Protein AF-A0A350UM41-F1 (afdb_monomer_lite)

Structure (mmCIF, N/CA/C/O backbone):
data_AF-A0A350UM41-F1
#
_entry.id   AF-A0A350UM41-F1
#
loop_
_atom_site.group_PDB
_atom_site.id
_atom_site.type_symbol
_atom_site.label_atom_id
_atom_site.label_alt_id
_atom_site.label_comp_id
_atom_site.label_asym_id
_atom_site.label_entity_id
_atom_site.label_seq_id
_atom_site.pdbx_PDB_ins_code
_atom_site.Cartn_x
_atom_site.Cartn_y
_atom_site.Cartn_z
_atom_site.occupancy
_atom_site.B_iso_or_equiv
_atom_site.auth_seq_id
_atom_site.auth_comp_id
_atom_site.auth_asym_id
_atom_site.auth_atom_id
_atom_site.pdbx_PDB_model_num
ATOM 1 N N . THR A 1 1 ? -21.505 2.813 -0.250 1.00 74.19 1 THR A N 1
ATOM 2 C CA . THR A 1 1 ? -20.266 2.676 0.525 1.00 74.19 1 THR A CA 1
ATOM 3 C C . THR A 1 1 ? -19.576 4.018 0.583 1.00 74.19 1 THR A C 1
ATOM 5 O O . THR A 1 1 ? -19.265 4.568 -0.471 1.00 74.19 1 THR A O 1
ATOM 8 N N . LEU A 1 2 ? -19.420 4.584 1.772 1.00 91.88 2 LEU A N 1
ATOM 9 C CA . LEU A 1 2 ? -18.749 5.849 2.029 1.00 91.88 2 LEU A CA 1
ATOM 10 C C . LEU A 1 2 ? -17.306 5.565 2.466 1.00 91.88 2 LEU A C 1
ATOM 12 O O . LEU A 1 2 ? -17.068 4.803 3.396 1.00 91.88 2 LEU A O 1
ATOM 16 N N . PHE A 1 3 ? -16.324 6.146 1.781 1.00 95.75 3 PHE A N 1
ATOM 17 C CA . PHE A 1 3 ? -14.910 5.912 2.075 1.00 95.75 3 PHE A CA 1
ATOM 18 C C . PHE A 1 3 ? -14.104 7.204 1.998 1.00 95.75 3 PHE A C 1
ATOM 20 O O . PHE A 1 3 ? -14.504 8.177 1.355 1.00 95.75 3 PHE A O 1
ATOM 27 N N . ARG A 1 4 ? -12.918 7.192 2.612 1.00 95.75 4 ARG A N 1
ATOM 28 C CA . ARG A 1 4 ? -11.942 8.281 2.499 1.00 95.75 4 ARG A CA 1
ATOM 29 C C . ARG A 1 4 ? -10.626 7.754 1.945 1.00 95.75 4 ARG A C 1
ATOM 31 O O . ARG A 1 4 ? -9.980 6.907 2.554 1.00 95.75 4 ARG A O 1
ATOM 38 N N . SER A 1 5 ? -10.208 8.291 0.801 1.00 96.56 5 SER A N 1
ATOM 39 C CA . SER A 1 5 ? -8.850 8.097 0.288 1.00 96.56 5 SER A CA 1
ATOM 40 C C . SER A 1 5 ? -7.931 9.192 0.813 1.00 96.56 5 SER A C 1
ATOM 42 O O . SER A 1 5 ? -8.315 10.365 0.819 1.00 96.56 5 SER A O 1
ATOM 44 N N . SER A 1 6 ? -6.738 8.821 1.277 1.00 96.44 6 SER A N 1
ATOM 45 C CA . SER A 1 6 ? -5.775 9.781 1.810 1.00 96.44 6 SER A CA 1
ATOM 46 C C . SER A 1 6 ? -4.328 9.451 1.454 1.00 96.44 6 SER A C 1
ATOM 48 O O . SER A 1 6 ? -3.889 8.300 1.478 1.00 96.44 6 SER A O 1
ATOM 50 N N . HIS A 1 7 ? -3.582 10.523 1.190 1.00 96.69 7 HIS A N 1
ATOM 51 C CA . HIS A 1 7 ? -2.121 10.571 1.128 1.00 96.69 7 HIS A CA 1
ATOM 52 C C . HIS A 1 7 ? -1.487 11.001 2.461 1.00 96.69 7 HIS A C 1
ATOM 54 O O . HIS A 1 7 ? -0.275 10.936 2.626 1.00 96.69 7 HIS A O 1
ATOM 60 N N . ILE A 1 8 ? -2.300 11.468 3.407 1.00 96.94 8 ILE A N 1
ATOM 61 C CA . ILE A 1 8 ? -1.869 12.105 4.650 1.00 96.94 8 ILE A CA 1
ATOM 62 C C . ILE A 1 8 ? -2.370 11.241 5.819 1.00 96.94 8 ILE A C 1
ATOM 64 O O . ILE A 1 8 ? -3.591 11.114 5.977 1.00 96.94 8 ILE A O 1
ATOM 68 N N . PRO A 1 9 ? -1.479 10.629 6.620 1.00 96.19 9 PRO A N 1
ATOM 69 C CA . PRO A 1 9 ? -1.864 9.786 7.753 1.00 96.19 9 PRO A CA 1
ATOM 70 C C . PRO A 1 9 ? -2.775 10.504 8.766 1.00 96.19 9 PRO A C 1
ATOM 72 O O . PRO A 1 9 ? -3.746 9.922 9.241 1.00 96.19 9 PRO A O 1
ATOM 75 N N . GLU A 1 10 ? -2.536 11.793 9.013 1.00 96.75 10 GLU A N 1
ATOM 76 C CA . GLU A 1 10 ? -3.271 12.627 9.978 1.00 96.75 10 GLU A CA 1
ATOM 77 C C . GLU A 1 10 ? -4.740 12.863 9.583 1.00 96.75 10 GLU A C 1
ATOM 79 O O . GLU A 1 10 ? -5.581 13.172 10.423 1.00 96.75 10 GLU A O 1
ATOM 84 N N . VAL A 1 11 ? -5.097 12.684 8.307 1.00 97.06 11 VAL A N 1
ATOM 85 C CA . VAL A 1 11 ? -6.507 12.738 7.877 1.00 97.06 11 VAL A CA 1
ATOM 86 C C . VAL A 1 11 ? -7.294 11.558 8.448 1.00 97.06 11 VAL A C 1
ATOM 88 O O . VAL A 1 11 ? -8.490 11.694 8.690 1.00 97.06 11 VAL A O 1
ATOM 91 N N . ILE A 1 12 ? -6.637 10.417 8.684 1.00 97.31 12 ILE A N 1
ATOM 92 C CA . ILE A 1 12 ? -7.258 9.263 9.340 1.00 97.31 12 ILE A CA 1
ATOM 93 C C . ILE A 1 12 ? -7.511 9.599 10.812 1.00 97.31 12 ILE A C 1
ATOM 95 O O . ILE A 1 12 ? -8.612 9.372 11.291 1.00 97.31 12 ILE A O 1
ATOM 99 N N . ASP A 1 13 ? -6.538 10.195 11.514 1.00 96.12 13 ASP A N 1
ATOM 100 C CA . ASP A 1 13 ? -6.739 10.704 12.882 1.00 96.12 13 ASP A CA 1
ATOM 101 C C . ASP A 1 13 ? -7.934 11.647 12.974 1.00 96.12 13 ASP A C 1
ATOM 103 O O . ASP A 1 13 ? -8.805 11.474 13.825 1.00 96.12 13 ASP A O 1
ATOM 107 N N . LEU A 1 14 ? -7.997 12.619 12.063 1.00 97.50 14 LEU A N 1
ATOM 108 C CA . LEU A 1 14 ? -9.076 13.593 12.039 1.00 97.50 14 LEU A CA 1
ATOM 109 C C . LEU A 1 14 ? -10.436 12.919 11.826 1.00 97.50 14 LEU A C 1
ATOM 111 O O . LEU A 1 14 ? -11.360 13.176 12.596 1.00 97.50 14 LEU A O 1
ATOM 115 N N . ALA A 1 15 ? -10.543 12.036 10.830 1.00 97.38 15 ALA A N 1
ATOM 116 C CA . ALA A 1 15 ? -11.781 11.327 10.515 1.00 97.38 15 ALA A CA 1
ATOM 117 C C . ALA A 1 15 ? -12.277 10.458 11.683 1.00 97.38 15 ALA A C 1
ATOM 119 O O . ALA A 1 15 ? -13.474 10.451 11.968 1.00 97.38 15 ALA A O 1
ATOM 120 N N . GLU A 1 16 ? -11.372 9.768 12.384 1.00 96.44 16 GLU A N 1
ATOM 121 C CA . GLU A 1 16 ? -11.706 8.990 13.585 1.00 96.44 16 GLU A CA 1
ATOM 122 C C . GLU A 1 16 ? -12.112 9.908 14.748 1.00 96.44 16 GLU A C 1
ATOM 124 O O . GLU A 1 16 ? -13.143 9.684 15.377 1.00 96.44 16 GLU A O 1
ATOM 129 N N . SER A 1 17 ? -11.351 10.978 15.012 1.00 97.12 17 SER A N 1
ATOM 130 C CA . SER A 1 17 ? -11.628 11.906 16.122 1.00 97.12 17 SER A CA 1
ATOM 131 C C . SER A 1 17 ? -12.961 12.646 15.972 1.00 97.12 17 SER A C 1
ATOM 133 O O . SER A 1 17 ? -13.619 12.949 16.963 1.00 97.12 17 SER A O 1
ATOM 135 N N . GLN A 1 18 ? -13.377 12.910 14.731 1.00 97.69 18 GLN A N 1
ATOM 136 C CA . GLN A 1 18 ? -14.657 13.532 14.400 1.00 97.69 18 GLN A CA 1
ATOM 137 C C . GLN A 1 18 ? -15.773 12.508 14.152 1.00 97.69 18 GLN A C 1
ATOM 139 O O . GLN A 1 18 ? -16.873 12.899 13.769 1.00 97.69 18 GLN A O 1
ATOM 144 N N . ASN A 1 19 ? -15.499 11.214 14.347 1.00 95.81 19 ASN A N 1
ATOM 145 C CA . ASN A 1 19 ? -16.443 10.119 14.148 1.00 95.81 19 ASN A CA 1
ATOM 146 C C . ASN A 1 19 ? -17.161 10.173 12.784 1.00 95.81 19 ASN A C 1
ATOM 148 O O . ASN A 1 19 ? -18.378 10.017 12.702 1.00 95.81 19 ASN A O 1
ATOM 152 N N . TRP A 1 20 ? -16.414 10.427 11.702 1.00 97.00 20 TRP A N 1
ATOM 153 C CA . TRP A 1 20 ? -16.980 10.427 10.348 1.00 97.00 20 TRP A CA 1
ATOM 154 C C . TRP A 1 20 ? -17.559 9.054 10.031 1.00 97.00 20 TRP A C 1
ATOM 156 O O . TRP A 1 20 ? -16.873 8.059 10.241 1.00 97.00 20 TRP A O 1
ATOM 166 N N . ASP A 1 21 ? -18.767 8.986 9.486 1.00 96.81 21 ASP A N 1
ATOM 167 C CA . ASP A 1 21 ? -19.418 7.727 9.114 1.00 96.81 21 ASP A CA 1
ATOM 168 C C . ASP A 1 21 ? -18.774 7.144 7.841 1.00 96.81 21 ASP A C 1
ATOM 170 O O . ASP A 1 21 ? -19.143 7.513 6.736 1.00 96.81 21 ASP A O 1
ATOM 174 N N . LEU A 1 22 ? -17.726 6.322 7.966 1.00 97.00 22 LEU A N 1
ATOM 175 C CA . LEU A 1 22 ? -17.009 5.734 6.824 1.00 97.00 22 LEU A CA 1
ATOM 176 C C . LEU A 1 22 ? -16.931 4.213 6.968 1.00 97.00 22 LEU A C 1
ATOM 178 O O . LEU A 1 22 ? -16.607 3.707 8.042 1.00 97.00 22 LEU A O 1
ATOM 182 N N . ASP A 1 23 ? -17.092 3.509 5.851 1.00 97.00 23 ASP A N 1
ATOM 183 C CA . ASP A 1 23 ? -16.951 2.055 5.760 1.00 97.00 23 ASP A CA 1
ATOM 184 C C . ASP A 1 23 ? -15.473 1.620 5.793 1.00 97.00 23 ASP A C 1
ATOM 186 O O . ASP A 1 23 ? -15.105 0.667 6.480 1.00 97.00 23 ASP A O 1
ATOM 190 N N . PHE A 1 24 ? -14.602 2.315 5.048 1.00 97.94 24 PHE A N 1
ATOM 191 C CA . PHE A 1 24 ? -13.175 1.985 4.939 1.00 97.94 24 PHE A CA 1
ATOM 192 C C . PHE A 1 24 ? -12.304 3.186 4.524 1.00 97.94 24 PHE A C 1
ATOM 194 O O . PHE A 1 24 ? -12.794 4.227 4.070 1.00 97.94 24 PHE A O 1
ATOM 201 N N . TYR A 1 25 ? -10.982 3.021 4.632 1.00 98.50 25 TYR A N 1
ATOM 202 C CA . TYR A 1 25 ? -9.981 3.958 4.114 1.00 98.50 25 TYR A CA 1
ATOM 203 C C . TYR A 1 25 ? -9.260 3.402 2.889 1.00 98.50 25 TYR A C 1
ATOM 205 O O . TYR A 1 25 ? -8.948 2.217 2.836 1.00 98.50 25 TYR A O 1
ATOM 213 N N . MET A 1 26 ? -8.902 4.263 1.938 1.00 98.38 26 MET A N 1
ATOM 214 C CA . MET A 1 26 ? -7.836 3.956 0.980 1.00 98.38 26 MET A CA 1
ATOM 215 C C . MET A 1 26 ? -6.567 4.677 1.423 1.00 98.38 26 MET A C 1
ATOM 217 O O . MET A 1 26 ? -6.553 5.904 1.538 1.00 98.38 26 MET A O 1
ATOM 221 N N . THR A 1 27 ? -5.500 3.927 1.674 1.00 98.44 27 THR A N 1
ATOM 222 C CA . THR A 1 27 ? -4.286 4.441 2.314 1.00 98.44 27 THR A CA 1
ATOM 223 C C . THR A 1 27 ? -3.110 4.405 1.345 1.00 98.44 27 THR A C 1
ATOM 225 O O . THR A 1 27 ? -2.535 3.356 1.046 1.00 98.44 27 THR A O 1
ATOM 228 N N . CYS A 1 28 ? -2.750 5.572 0.808 1.00 98.00 28 CYS A N 1
ATOM 229 C CA . CYS A 1 28 ? -1.564 5.689 -0.030 1.00 98.00 28 CYS A CA 1
ATOM 230 C C . CYS A 1 28 ? -0.322 5.689 0.857 1.00 98.00 28 CYS A C 1
ATOM 232 O O . CYS A 1 28 ? -0.236 6.494 1.782 1.00 98.00 28 CYS A O 1
ATOM 234 N N . LEU A 1 29 ? 0.676 4.862 0.542 1.00 98.25 29 LEU A N 1
ATOM 235 C CA . LEU A 1 29 ? 1.926 4.837 1.314 1.00 98.25 29 LEU A CA 1
ATOM 236 C C . LEU A 1 29 ? 2.825 6.071 1.121 1.00 98.25 29 LEU A C 1
ATOM 238 O O . LEU A 1 29 ? 3.872 6.151 1.752 1.00 98.25 29 LEU A O 1
ATOM 242 N N . TYR A 1 30 ? 2.440 7.018 0.264 1.00 97.38 30 TYR A N 1
ATOM 243 C CA . TYR A 1 30 ? 3.224 8.213 -0.043 1.00 97.38 30 TYR A CA 1
ATOM 244 C C . TYR A 1 30 ? 2.369 9.479 0.047 1.00 97.38 30 TYR A C 1
ATOM 246 O O . TYR A 1 30 ? 1.260 9.534 -0.511 1.00 97.38 30 TYR A O 1
ATOM 254 N N . ASN A 1 31 ? 2.907 10.518 0.694 1.00 95.62 31 ASN A N 1
ATOM 255 C CA . ASN A 1 31 ? 2.243 11.807 0.837 1.00 95.62 31 ASN A CA 1
ATOM 256 C C . ASN A 1 31 ? 2.469 12.680 -0.400 1.00 95.62 31 ASN A C 1
ATOM 258 O O . ASN A 1 31 ? 3.344 13.545 -0.445 1.00 95.62 31 ASN A O 1
ATOM 262 N N . LEU A 1 32 ? 1.623 12.459 -1.405 1.00 92.75 32 LEU A N 1
ATOM 263 C CA . LEU A 1 32 ? 1.655 13.181 -2.679 1.00 92.75 32 LEU A CA 1
ATOM 264 C C . LEU A 1 32 ? 0.908 14.524 -2.636 1.00 92.75 32 LEU A C 1
ATOM 266 O O . LEU A 1 32 ? 0.839 15.212 -3.649 1.00 92.75 32 LEU A O 1
ATOM 270 N N . SER A 1 33 ? 0.377 14.920 -1.474 1.00 90.25 33 SER A N 1
ATOM 271 C CA . SER A 1 33 ? -0.213 16.251 -1.278 1.00 90.25 33 SER A CA 1
ATOM 272 C C . SER A 1 33 ? 0.849 17.348 -1.134 1.00 90.25 33 SER A C 1
ATOM 274 O O . SER A 1 33 ? 0.519 18.533 -1.144 1.00 90.25 33 SER A O 1
ATOM 276 N N . ARG A 1 34 ? 2.125 16.969 -0.975 1.00 90.00 34 ARG A N 1
ATOM 277 C CA . ARG A 1 34 ? 3.255 17.904 -0.927 1.00 90.00 34 ARG A CA 1
ATOM 278 C C . ARG A 1 34 ? 3.470 18.571 -2.297 1.00 90.00 34 ARG A C 1
ATOM 280 O O . ARG A 1 34 ? 3.209 17.945 -3.328 1.00 90.00 34 ARG A O 1
ATOM 287 N N . PRO A 1 35 ? 4.001 19.808 -2.341 1.00 89.31 35 PRO A N 1
ATOM 288 C CA . PRO A 1 35 ? 4.368 20.453 -3.596 1.00 89.31 35 PRO A CA 1
ATOM 289 C C . PRO A 1 35 ? 5.316 19.593 -4.438 1.00 89.31 35 PRO A C 1
ATOM 291 O O . PRO A 1 35 ? 6.197 18.903 -3.921 1.00 89.31 35 PRO A O 1
ATOM 294 N N . ARG A 1 36 ? 5.149 19.666 -5.759 1.00 90.19 36 ARG A N 1
ATOM 295 C CA . ARG A 1 36 ? 6.014 18.964 -6.713 1.00 90.19 36 ARG A CA 1
ATOM 296 C C . ARG A 1 36 ? 7.430 19.534 -6.649 1.00 90.19 36 ARG A C 1
ATOM 298 O O . ARG A 1 36 ? 7.611 20.748 -6.673 1.00 90.19 36 ARG A O 1
ATOM 305 N N . VAL A 1 37 ? 8.434 18.662 -6.664 1.00 85.50 37 VAL A N 1
ATOM 306 C CA . VAL A 1 37 ? 9.851 19.049 -6.736 1.00 85.50 37 VAL A CA 1
ATOM 307 C C . VAL A 1 37 ? 10.303 18.908 -8.185 1.00 85.50 37 VAL A C 1
ATOM 309 O O . VAL A 1 37 ? 10.158 17.837 -8.774 1.00 85.50 37 VAL A O 1
ATOM 312 N N . ALA A 1 38 ? 10.792 19.995 -8.790 1.00 88.81 38 ALA A N 1
ATOM 313 C CA . ALA A 1 38 ? 11.181 20.038 -10.207 1.00 88.81 38 ALA A CA 1
ATOM 314 C C . ALA A 1 38 ? 10.090 19.491 -11.159 1.00 88.81 38 ALA A C 1
ATOM 316 O O . ALA A 1 38 ? 10.362 18.724 -12.084 1.00 88.81 38 ALA A O 1
ATOM 317 N N . GLY A 1 39 ? 8.823 19.830 -10.889 1.00 88.38 39 GLY A N 1
ATOM 318 C CA . GLY A 1 39 ? 7.686 19.391 -11.702 1.00 88.38 39 GLY A CA 1
ATOM 319 C C . GLY A 1 39 ? 7.339 17.904 -11.570 1.00 88.38 39 GLY A C 1
ATOM 320 O O . GLY A 1 39 ? 6.529 17.401 -12.344 1.00 88.38 39 GLY A O 1
ATOM 321 N N . LYS A 1 40 ? 7.889 17.171 -10.597 1.00 86.94 40 LYS A N 1
ATOM 322 C CA . LYS A 1 40 ? 7.582 15.751 -10.356 1.00 86.94 40 LYS A CA 1
ATOM 323 C C . LYS A 1 40 ? 6.968 15.546 -8.975 1.00 86.94 40 LYS A C 1
ATOM 325 O O . LYS A 1 40 ? 7.245 16.296 -8.043 1.00 86.94 40 LYS A O 1
ATOM 330 N N . GLU A 1 41 ? 6.105 14.540 -8.864 1.00 89.81 41 GLU A N 1
ATOM 331 C CA . GLU A 1 41 ? 5.631 14.057 -7.564 1.00 89.81 41 GLU A CA 1
ATOM 332 C C . GLU A 1 41 ? 6.829 13.636 -6.703 1.00 89.81 41 GLU A C 1
ATOM 334 O O . GLU A 1 41 ? 7.745 12.956 -7.185 1.00 89.81 41 GLU A O 1
ATOM 339 N N . HIS A 1 42 ? 6.822 14.053 -5.438 1.00 91.06 42 HIS A N 1
ATOM 340 C CA . HIS A 1 42 ? 7.858 13.717 -4.473 1.00 91.06 42 HIS A CA 1
ATOM 341 C C . HIS A 1 42 ? 7.453 12.460 -3.697 1.00 91.06 42 HIS A C 1
ATOM 343 O O . HIS A 1 42 ? 6.405 12.435 -3.059 1.00 91.06 42 HIS A O 1
ATOM 349 N N . PHE A 1 43 ? 8.279 11.416 -3.778 1.00 94.19 43 PHE A N 1
ATOM 350 C CA . PHE A 1 43 ? 8.082 10.156 -3.065 1.00 94.19 43 PHE A CA 1
ATOM 351 C C . PHE A 1 43 ? 9.105 10.091 -1.932 1.00 94.19 43 PHE A C 1
ATOM 353 O O . PHE A 1 43 ? 10.261 9.748 -2.175 1.00 94.19 43 PHE A O 1
ATOM 360 N N . ASP A 1 44 ? 8.684 10.461 -0.724 1.00 95.12 44 ASP A N 1
ATOM 361 C CA . ASP A 1 44 ? 9.504 10.358 0.483 1.00 95.12 44 ASP A CA 1
ATOM 362 C C . ASP A 1 44 ? 9.312 8.968 1.104 1.00 95.12 44 ASP A C 1
ATOM 364 O O . ASP A 1 44 ? 8.196 8.562 1.431 1.00 95.12 44 ASP A O 1
ATOM 368 N N . GLU A 1 45 ? 10.397 8.214 1.265 1.00 94.88 45 GLU A N 1
ATOM 369 C CA . GLU A 1 45 ? 10.342 6.870 1.849 1.00 94.88 45 GLU A CA 1
ATOM 370 C C . GLU A 1 45 ? 9.946 6.896 3.334 1.00 94.88 45 GLU A C 1
ATOM 372 O O . GLU A 1 45 ? 9.411 5.906 3.834 1.00 94.88 45 GLU A O 1
ATOM 377 N N . ASN A 1 46 ? 10.100 8.037 4.019 1.00 96.00 46 ASN A N 1
ATOM 378 C CA . ASN A 1 46 ? 9.637 8.217 5.396 1.00 96.00 46 ASN A CA 1
ATOM 379 C C . ASN A 1 46 ? 8.105 8.301 5.512 1.00 96.00 46 ASN A C 1
ATOM 381 O O . ASN A 1 46 ? 7.563 8.142 6.609 1.00 96.00 46 ASN A O 1
ATOM 385 N N . ASP A 1 47 ? 7.380 8.530 4.411 1.00 97.25 47 ASP A N 1
ATOM 386 C CA . ASP A 1 47 ? 5.913 8.563 4.433 1.00 97.25 47 ASP A CA 1
ATOM 387 C C . ASP A 1 47 ? 5.318 7.161 4.664 1.00 97.25 47 ASP A C 1
ATOM 389 O O . ASP A 1 47 ? 4.304 7.018 5.355 1.00 97.25 47 ASP A O 1
ATOM 393 N N . ARG A 1 48 ? 5.977 6.114 4.149 1.00 97.81 48 ARG A N 1
ATOM 394 C CA . ARG A 1 48 ? 5.498 4.726 4.230 1.00 97.81 48 ARG A CA 1
ATOM 395 C C . ARG A 1 48 ? 5.320 4.238 5.669 1.00 97.81 48 ARG A C 1
ATOM 397 O O . ARG A 1 48 ? 4.195 3.856 6.006 1.00 97.81 48 ARG A O 1
ATOM 404 N N . PRO A 1 49 ? 6.347 4.266 6.551 1.00 98.00 49 PRO A N 1
ATOM 405 C CA . PRO A 1 49 ? 6.193 3.787 7.922 1.00 98.00 49 PRO A CA 1
ATOM 406 C C . PRO A 1 49 ? 5.134 4.578 8.696 1.00 98.00 49 PRO A C 1
ATOM 408 O O . PRO A 1 49 ? 4.440 3.996 9.526 1.00 98.00 49 PRO A O 1
ATOM 411 N N . ARG A 1 50 ? 4.942 5.871 8.391 1.00 97.94 50 ARG A N 1
ATOM 412 C CA . ARG A 1 50 ? 3.898 6.697 9.017 1.00 97.94 50 ARG A CA 1
ATOM 413 C C . ARG A 1 50 ? 2.498 6.228 8.633 1.00 97.94 50 ARG A C 1
ATOM 415 O O . ARG A 1 50 ? 1.666 6.018 9.513 1.00 97.94 50 ARG A O 1
ATOM 422 N N . MET A 1 51 ? 2.236 6.020 7.340 1.00 98.50 51 MET A N 1
ATOM 423 C CA . MET A 1 51 ? 0.934 5.512 6.898 1.00 98.50 51 MET A CA 1
ATOM 424 C C . MET A 1 51 ? 0.693 4.078 7.390 1.00 98.50 51 MET A C 1
ATOM 426 O O . MET A 1 51 ? -0.388 3.775 7.884 1.00 98.50 51 MET A O 1
ATOM 430 N N . LEU A 1 52 ? 1.698 3.201 7.323 1.00 98.50 52 LEU A N 1
ATOM 431 C CA . LEU A 1 52 ? 1.581 1.819 7.803 1.00 98.50 52 LEU A CA 1
ATOM 432 C C . LEU A 1 52 ? 1.335 1.748 9.318 1.00 98.50 52 LEU A C 1
ATOM 434 O O . LEU A 1 52 ? 0.5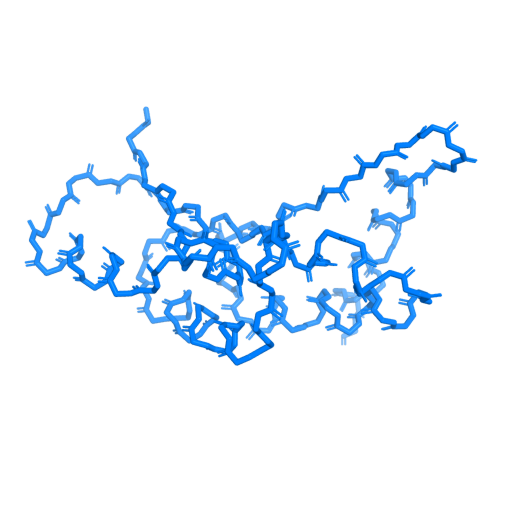61 0.908 9.771 1.00 98.50 52 LEU A O 1
ATOM 438 N N . ALA A 1 53 ? 1.934 2.644 10.109 1.00 98.19 53 ALA A N 1
ATOM 439 C CA . ALA A 1 53 ? 1.621 2.764 11.532 1.00 98.19 53 ALA A CA 1
ATOM 440 C C . ALA A 1 53 ? 0.140 3.112 11.754 1.00 98.19 53 ALA A C 1
ATOM 442 O O . ALA A 1 53 ? -0.514 2.486 12.587 1.00 98.19 53 ALA A O 1
ATOM 443 N N . ARG A 1 54 ? -0.420 4.033 10.959 1.00 97.94 54 ARG A N 1
ATOM 444 C CA . ARG A 1 54 ? -1.852 4.367 11.016 1.00 97.94 54 ARG A CA 1
ATOM 445 C C . ARG A 1 54 ? -2.759 3.222 10.587 1.00 97.94 54 ARG A C 1
ATOM 447 O O . ARG A 1 54 ? -3.765 2.985 11.250 1.00 97.94 54 ARG A O 1
ATOM 454 N N . VAL A 1 55 ? -2.390 2.486 9.538 1.00 98.38 55 VAL A N 1
ATOM 455 C CA . VAL A 1 55 ? -3.116 1.289 9.077 1.00 98.38 55 VAL A CA 1
ATOM 456 C C . VAL A 1 55 ? -3.242 0.247 10.194 1.00 98.38 55 VAL A C 1
ATOM 458 O O . VAL A 1 55 ? -4.330 -0.298 10.387 1.00 98.38 55 VAL A O 1
ATOM 461 N N . ARG A 1 56 ? -2.167 0.022 10.968 1.00 98.06 56 ARG A N 1
ATOM 462 C CA . ARG A 1 56 ? -2.173 -0.891 12.127 1.00 98.06 56 ARG A CA 1
ATOM 463 C C . ARG A 1 56 ? -3.063 -0.406 13.276 1.00 98.06 56 ARG A C 1
ATOM 465 O O . ARG A 1 56 ? -3.620 -1.225 13.995 1.00 98.06 56 ARG A O 1
ATOM 472 N N . GLN A 1 57 ? -3.148 0.909 13.484 1.00 97.00 57 GLN A N 1
ATOM 473 C CA . GLN A 1 57 ? -3.821 1.513 14.640 1.00 97.00 57 GLN A CA 1
ATOM 474 C C . GLN A 1 57 ? -5.336 1.668 14.460 1.00 97.00 57 GLN A C 1
ATOM 476 O O . GLN A 1 57 ? -6.078 1.541 15.434 1.00 97.00 57 GLN A O 1
ATOM 481 N N . THR A 1 58 ? -5.812 1.966 13.247 1.00 96.56 58 THR A N 1
ATOM 482 C CA . THR A 1 58 ? -7.255 2.115 13.002 1.00 96.56 58 THR A CA 1
ATOM 483 C C . THR A 1 58 ? -7.974 0.766 13.026 1.00 96.56 58 THR A C 1
ATOM 485 O O . THR A 1 58 ? -7.463 -0.246 12.543 1.00 96.56 58 THR A O 1
ATOM 488 N N . ARG A 1 59 ? -9.204 0.756 13.553 1.00 95.38 59 ARG A N 1
ATOM 489 C CA . ARG A 1 59 ? -10.092 -0.417 13.511 1.00 95.38 59 ARG A CA 1
ATOM 490 C C . ARG A 1 59 ? -10.768 -0.596 12.151 1.00 95.38 59 ARG A C 1
ATOM 492 O O . ARG A 1 59 ? -11.219 -1.698 11.847 1.00 95.38 59 ARG A O 1
ATOM 499 N N . ARG A 1 60 ? -10.854 0.462 11.339 1.00 96.81 60 ARG A N 1
ATOM 500 C CA . ARG A 1 60 ? -11.509 0.411 10.026 1.00 96.81 60 ARG A CA 1
ATOM 501 C C . ARG A 1 60 ? -10.650 -0.337 9.012 1.00 96.81 60 ARG A C 1
ATOM 503 O O . ARG A 1 60 ? -9.417 -0.334 9.082 1.00 96.81 60 ARG A O 1
ATOM 510 N N . GLN A 1 61 ? -11.320 -0.962 8.048 1.00 98.31 61 GLN A N 1
ATOM 511 C CA . GLN A 1 61 ? -10.659 -1.607 6.920 1.00 98.31 61 GLN A CA 1
ATOM 512 C C . GLN A 1 61 ? -9.831 -0.579 6.134 1.00 98.31 61 GL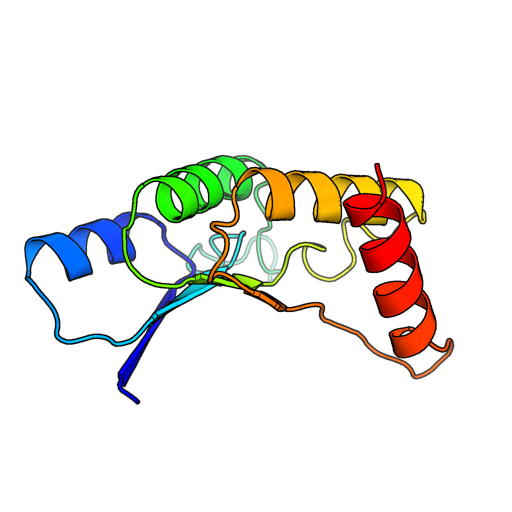N A C 1
ATOM 514 O O . GLN A 1 61 ? -10.243 0.567 5.947 1.00 98.31 61 GLN A O 1
ATOM 519 N N . CYS A 1 62 ? -8.656 -0.992 5.672 1.00 98.69 62 CYS A N 1
ATOM 520 C CA . CYS A 1 62 ? -7.755 -0.207 4.842 1.00 98.69 62 CYS A CA 1
ATOM 521 C C . CYS A 1 62 ? -7.484 -0.923 3.515 1.00 98.69 62 CYS A C 1
ATOM 523 O O . CYS A 1 62 ? -7.060 -2.078 3.485 1.00 98.69 62 CYS A O 1
ATOM 525 N N . LEU A 1 63 ? -7.668 -0.205 2.409 1.00 98.62 63 LEU A N 1
ATOM 526 C CA . LEU A 1 63 ? -7.186 -0.590 1.089 1.00 98.62 63 LEU A CA 1
ATOM 527 C C . LEU A 1 63 ? -5.850 0.122 0.838 1.00 98.62 63 LEU A C 1
ATOM 529 O O . LEU A 1 63 ? -5.809 1.306 0.495 1.00 98.62 63 LEU A O 1
ATOM 533 N N . ILE A 1 64 ? -4.753 -0.595 1.056 1.00 98.75 64 ILE A N 1
ATOM 534 C CA . ILE A 1 64 ? -3.383 -0.076 1.035 1.00 98.75 64 ILE A CA 1
ATOM 535 C C . ILE A 1 64 ? -2.882 -0.041 -0.407 1.00 98.75 64 ILE A C 1
ATOM 537 O O . ILE A 1 64 ? -2.869 -1.069 -1.081 1.00 98.75 64 ILE A O 1
ATOM 541 N N . PHE A 1 65 ? -2.445 1.116 -0.906 1.00 98.50 65 PHE A N 1
ATOM 542 C CA . PHE A 1 65 ? -2.070 1.264 -2.316 1.00 98.50 65 PHE A CA 1
ATOM 543 C C . PHE A 1 65 ? -0.805 2.105 -2.530 1.00 98.50 65 PHE A C 1
ATOM 545 O O . PHE A 1 65 ? -0.226 2.673 -1.604 1.00 98.50 65 PHE A O 1
ATOM 552 N N . LYS A 1 66 ? -0.338 2.132 -3.789 1.00 97.25 66 LYS A N 1
ATOM 553 C CA . LYS A 1 66 ? 0.976 2.668 -4.208 1.00 97.25 66 LYS A CA 1
ATOM 554 C C . LYS A 1 66 ? 2.155 1.989 -3.507 1.00 97.25 66 LYS A C 1
ATOM 556 O O . LYS A 1 66 ? 3.213 2.596 -3.390 1.00 97.25 66 LYS A O 1
ATOM 561 N N . ILE A 1 67 ? 2.037 0.713 -3.130 1.00 98.00 67 ILE A N 1
ATOM 562 C CA . ILE A 1 67 ? 3.117 0.014 -2.416 1.00 98.00 67 ILE A CA 1
ATOM 563 C C . ILE A 1 67 ? 4.441 -0.032 -3.198 1.00 98.00 67 ILE A C 1
ATOM 565 O O . ILE A 1 67 ? 5.505 -0.040 -2.585 1.00 98.00 67 ILE A O 1
ATOM 569 N N . TYR A 1 68 ? 4.377 0.028 -4.534 1.00 97.31 68 TYR A N 1
ATOM 570 C CA . TYR A 1 68 ? 5.541 0.061 -5.423 1.00 97.31 68 TYR A CA 1
ATOM 571 C C . TYR A 1 68 ? 6.062 1.471 -5.761 1.00 97.31 68 TYR A C 1
ATOM 573 O O . TYR A 1 68 ? 6.974 1.608 -6.577 1.00 97.31 68 TYR A O 1
ATOM 581 N N . GLY A 1 69 ? 5.486 2.536 -5.187 1.00 95.50 69 GLY A N 1
ATOM 582 C CA . GLY A 1 69 ? 5.985 3.909 -5.349 1.00 95.50 69 GLY A CA 1
ATOM 583 C C . GLY A 1 69 ? 6.013 4.396 -6.800 1.00 95.50 69 GLY A C 1
ATOM 584 O O . GLY A 1 69 ? 6.968 5.047 -7.218 1.00 95.50 69 GLY A O 1
ATOM 585 N N . ALA A 1 70 ? 5.004 4.021 -7.596 1.00 93.88 70 ALA A N 1
ATOM 586 C CA . ALA A 1 70 ? 4.992 4.226 -9.048 1.00 93.88 70 ALA A CA 1
ATOM 587 C C . ALA A 1 70 ? 6.289 3.698 -9.694 1.00 93.88 70 ALA A C 1
ATOM 589 O O . ALA A 1 70 ? 7.124 4.477 -10.146 1.00 93.88 70 ALA A O 1
ATOM 590 N N . THR A 1 71 ? 6.445 2.369 -9.639 1.00 93.88 71 THR A N 1
ATOM 591 C CA . THR A 1 71 ? 7.565 1.557 -10.162 1.00 93.88 71 THR A CA 1
ATOM 592 C C . THR A 1 71 ? 8.938 1.777 -9.522 1.00 93.88 71 THR A C 1
ATOM 594 O O . THR A 1 71 ? 9.887 1.081 -9.875 1.00 93.88 71 THR A O 1
ATOM 597 N N . ARG A 1 72 ? 9.076 2.689 -8.551 1.00 95.00 72 ARG A N 1
ATOM 598 C CA . ARG A 1 72 ? 10.348 2.944 -7.847 1.00 95.00 72 ARG A CA 1
ATOM 599 C C . ARG A 1 72 ? 10.852 1.733 -7.059 1.00 95.00 72 ARG A C 1
ATOM 601 O O . ARG A 1 72 ? 12.059 1.606 -6.891 1.00 95.00 72 ARG A O 1
ATOM 608 N N . ARG A 1 73 ? 9.944 0.844 -6.640 1.00 95.62 73 ARG A N 1
ATOM 609 C CA . ARG A 1 73 ? 10.239 -0.430 -5.958 1.00 95.62 73 ARG A CA 1
ATOM 610 C C . ARG A 1 73 ? 9.939 -1.660 -6.826 1.00 95.62 73 ARG A C 1
ATOM 612 O O . ARG A 1 73 ? 9.400 -2.652 -6.346 1.00 95.62 73 ARG A O 1
ATOM 619 N N . CYS A 1 74 ? 10.243 -1.562 -8.118 1.00 95.81 74 CYS A N 1
ATOM 620 C CA . CYS A 1 74 ? 10.079 -2.650 -9.086 1.00 95.81 74 CYS A CA 1
ATOM 621 C C . CYS A 1 74 ? 11.364 -2.921 -9.888 1.00 95.81 74 CYS A C 1
ATOM 623 O O . CYS A 1 74 ? 11.266 -3.341 -11.039 1.00 95.81 74 CYS A O 1
ATOM 625 N N . ARG A 1 75 ? 12.565 -2.633 -9.353 1.00 95.00 75 ARG A N 1
ATOM 626 C CA . ARG A 1 75 ? 13.813 -2.885 -10.107 1.00 95.00 75 ARG A CA 1
ATOM 627 C C . ARG A 1 75 ? 14.142 -4.375 -10.170 1.00 95.00 75 ARG A C 1
ATOM 629 O O . ARG A 1 75 ? 14.765 -4.817 -11.128 1.00 95.00 75 ARG A O 1
ATOM 636 N N . SER A 1 76 ? 13.708 -5.132 -9.167 1.00 96.75 76 SER A N 1
ATOM 637 C CA . SER A 1 76 ? 13.826 -6.585 -9.081 1.00 96.75 76 SER A CA 1
ATOM 638 C C . SER A 1 76 ? 12.571 -7.189 -8.441 1.00 96.75 76 SER A C 1
ATOM 640 O O . SER A 1 76 ? 11.775 -6.485 -7.814 1.00 96.75 76 SER A O 1
ATOM 642 N N . GLU A 1 77 ? 12.396 -8.506 -8.559 1.00 97.06 77 GLU A N 1
ATOM 643 C CA . GLU A 1 77 ? 11.338 -9.195 -7.812 1.00 97.06 77 GLU A CA 1
ATOM 644 C C . GLU A 1 77 ? 11.570 -9.137 -6.298 1.00 97.06 77 GLU A C 1
ATOM 646 O O . GLU A 1 77 ? 10.606 -9.128 -5.539 1.00 97.06 77 GLU A O 1
ATOM 651 N N . ASP A 1 78 ? 12.820 -9.025 -5.843 1.00 97.94 78 ASP A N 1
ATOM 652 C CA . ASP A 1 78 ? 13.133 -8.895 -4.418 1.00 97.94 78 ASP A CA 1
ATOM 653 C C . ASP A 1 78 ? 12.699 -7.540 -3.854 1.00 97.94 78 ASP A C 1
ATOM 655 O O . ASP A 1 78 ? 12.141 -7.494 -2.754 1.00 97.94 78 ASP A O 1
ATOM 659 N N . ASP A 1 79 ? 12.830 -6.455 -4.627 1.00 97.44 79 ASP A N 1
ATOM 660 C CA . ASP A 1 79 ? 12.250 -5.152 -4.272 1.00 97.44 79 ASP A CA 1
ATOM 661 C C . ASP A 1 79 ? 10.729 -5.264 -4.115 1.00 97.44 79 ASP A C 1
ATOM 663 O O . ASP A 1 79 ? 10.141 -4.742 -3.162 1.00 97.44 79 ASP A O 1
ATOM 667 N N . MET A 1 80 ? 10.086 -5.980 -5.043 1.00 98.06 80 MET A N 1
ATOM 668 C CA . MET A 1 80 ? 8.640 -6.174 -5.032 1.00 98.06 80 MET A CA 1
ATOM 669 C C . MET A 1 80 ? 8.198 -7.028 -3.840 1.00 98.06 80 MET A C 1
ATOM 671 O O . MET A 1 80 ? 7.244 -6.653 -3.155 1.00 98.06 80 MET A O 1
ATOM 675 N N . ARG A 1 81 ? 8.897 -8.135 -3.545 1.00 98.38 81 ARG A N 1
ATOM 676 C CA . ARG A 1 81 ? 8.651 -8.975 -2.359 1.00 98.38 81 ARG A CA 1
ATOM 677 C C . ARG A 1 81 ? 8.853 -8.180 -1.074 1.00 98.38 81 ARG A C 1
ATOM 679 O O . ARG A 1 81 ? 8.037 -8.292 -0.166 1.00 98.38 81 ARG A O 1
ATOM 686 N N . SER A 1 82 ? 9.892 -7.349 -1.001 1.00 97.88 82 SER A N 1
ATOM 687 C CA . SER A 1 82 ? 10.149 -6.469 0.145 1.00 97.88 82 SER A CA 1
ATOM 688 C C . SER A 1 82 ? 8.996 -5.482 0.371 1.00 97.88 82 SER A C 1
ATOM 690 O O . SER A 1 82 ? 8.450 -5.403 1.472 1.00 97.88 82 SER A O 1
ATOM 692 N N . ALA A 1 83 ? 8.533 -4.807 -0.687 1.00 98.19 83 ALA A N 1
ATOM 693 C CA . ALA A 1 83 ? 7.398 -3.888 -0.606 1.00 98.19 83 ALA A CA 1
ATOM 694 C C . ALA A 1 83 ? 6.079 -4.583 -0.217 1.00 98.19 83 ALA A C 1
ATOM 696 O O . ALA A 1 83 ? 5.283 -4.004 0.525 1.00 98.19 83 ALA A O 1
ATOM 697 N N . LEU A 1 84 ? 5.852 -5.810 -0.702 1.00 98.50 84 LEU A N 1
ATOM 698 C CA . LEU A 1 84 ? 4.703 -6.639 -0.326 1.00 98.50 84 LEU A CA 1
ATOM 699 C C . LEU A 1 84 ? 4.763 -7.033 1.153 1.00 98.50 84 LEU A C 1
ATOM 701 O O . LEU A 1 84 ? 3.794 -6.803 1.872 1.00 98.50 84 LEU A O 1
ATOM 705 N N . ARG A 1 85 ? 5.900 -7.567 1.620 1.00 98.31 85 ARG A N 1
ATOM 706 C CA . ARG A 1 85 ? 6.108 -7.949 3.028 1.00 98.31 85 ARG A CA 1
ATOM 707 C C . ARG A 1 85 ? 5.869 -6.773 3.965 1.00 98.31 85 ARG A C 1
ATOM 709 O O . ARG A 1 85 ? 5.177 -6.926 4.961 1.00 98.31 85 ARG A O 1
ATOM 716 N N . GLU A 1 86 ? 6.388 -5.594 3.629 1.00 98.06 86 GLU A N 1
ATOM 717 C CA . GLU A 1 86 ? 6.194 -4.380 4.428 1.00 98.06 86 GLU A CA 1
ATOM 718 C C . GLU A 1 86 ? 4.707 -4.000 4.554 1.00 98.06 86 GLU A C 1
ATOM 720 O O . GLU A 1 86 ? 4.241 -3.681 5.649 1.00 98.06 86 GLU A O 1
ATOM 725 N N . ALA A 1 87 ? 3.952 -4.068 3.451 1.00 98.31 87 ALA A N 1
ATOM 726 C CA . ALA A 1 87 ? 2.523 -3.769 3.449 1.00 98.31 87 ALA A CA 1
ATOM 727 C C . ALA A 1 87 ? 1.715 -4.821 4.229 1.00 98.31 87 ALA A C 1
ATOM 729 O O . ALA A 1 87 ? 0.908 -4.461 5.086 1.00 98.31 87 ALA A O 1
ATOM 730 N N . PHE A 1 88 ? 1.960 -6.113 3.987 1.00 98.19 88 PHE A N 1
ATOM 731 C CA . PHE A 1 88 ? 1.254 -7.201 4.671 1.00 98.19 88 PHE A CA 1
ATOM 732 C C . PHE A 1 88 ? 1.606 -7.305 6.160 1.00 98.19 88 PHE A C 1
ATOM 734 O O . PHE A 1 88 ? 0.735 -7.628 6.956 1.00 98.19 88 PHE A O 1
ATOM 741 N N . ALA A 1 89 ? 2.821 -6.931 6.572 1.00 97.56 89 ALA A N 1
ATOM 742 C CA . ALA A 1 89 ? 3.195 -6.840 7.986 1.00 97.56 89 ALA A CA 1
ATOM 743 C C . ALA A 1 89 ? 2.479 -5.700 8.742 1.00 97.56 89 ALA A C 1
ATOM 745 O O . ALA A 1 89 ? 2.625 -5.563 9.960 1.00 97.56 89 ALA A O 1
ATOM 746 N N . ALA A 1 90 ? 1.780 -4.804 8.041 1.00 97.94 90 ALA A N 1
ATOM 747 C CA . ALA A 1 90 ? 0.945 -3.766 8.644 1.00 97.94 90 ALA A CA 1
ATOM 748 C C . ALA A 1 90 ? -0.553 -4.017 8.473 1.00 97.94 90 ALA A C 1
ATOM 750 O O . ALA A 1 90 ? -1.340 -3.525 9.280 1.00 97.94 90 ALA A O 1
ATOM 751 N N . ALA A 1 91 ? -0.927 -4.744 7.423 1.00 98.25 91 ALA A N 1
ATOM 752 C CA . ALA A 1 91 ? -2.302 -5.065 7.100 1.00 98.25 91 ALA A CA 1
ATOM 753 C C . ALA A 1 91 ? -2.959 -5.903 8.207 1.00 98.25 91 ALA A C 1
ATOM 755 O O . ALA A 1 91 ? -2.379 -6.848 8.741 1.00 98.25 91 ALA A O 1
ATOM 756 N N . LYS A 1 92 ? -4.204 -5.558 8.523 1.00 98.12 92 LYS A N 1
ATOM 757 C CA . LYS A 1 92 ? -5.104 -6.357 9.359 1.00 98.12 92 LYS A CA 1
ATOM 758 C C . LYS A 1 92 ? -5.757 -7.463 8.509 1.00 98.12 92 LYS A C 1
ATOM 760 O O . LYS A 1 92 ? -5.791 -7.330 7.288 1.00 98.12 92 LYS A O 1
ATOM 765 N N . PRO A 1 93 ? -6.341 -8.524 9.104 1.00 97.06 93 PRO A N 1
ATOM 766 C CA . PRO A 1 93 ? -6.943 -9.626 8.339 1.00 97.06 93 PRO A CA 1
ATOM 767 C C . PRO A 1 93 ? -8.035 -9.216 7.341 1.00 97.06 93 PRO A C 1
ATOM 769 O O . PRO A 1 93 ? -8.248 -9.902 6.348 1.00 97.06 93 PRO A O 1
ATOM 772 N N . ASN A 1 94 ? -8.739 -8.114 7.607 1.00 97.00 94 ASN A N 1
ATOM 773 C CA . ASN A 1 94 ? -9.759 -7.572 6.716 1.00 97.00 94 ASN A CA 1
ATOM 774 C C . ASN A 1 94 ? -9.214 -6.539 5.720 1.00 97.00 94 ASN A C 1
ATOM 776 O O . ASN A 1 94 ? -9.960 -6.129 4.840 1.00 97.00 94 ASN A O 1
ATOM 780 N N . ASP A 1 95 ? -7.963 -6.097 5.831 1.00 98.56 95 ASP A N 1
ATOM 781 C CA . ASP A 1 95 ? -7.384 -5.123 4.906 1.00 98.56 95 ASP A CA 1
ATOM 782 C C . ASP A 1 95 ? -7.100 -5.754 3.534 1.00 98.56 95 ASP A C 1
ATOM 784 O O . ASP A 1 95 ? -7.001 -6.970 3.378 1.00 98.56 95 ASP A O 1
ATOM 788 N N . CYS A 1 96 ? -6.946 -4.915 2.511 1.00 97.88 96 CYS A N 1
ATOM 789 C CA . CYS A 1 96 ? -6.538 -5.352 1.176 1.00 97.88 96 CYS A CA 1
ATOM 790 C C . CYS A 1 96 ? -5.344 -4.535 0.690 1.00 97.88 96 CYS A C 1
ATOM 792 O O . CYS A 1 96 ? -5.230 -3.345 0.977 1.00 97.88 96 CYS A O 1
ATOM 794 N N . VAL A 1 97 ? -4.483 -5.153 -0.115 1.00 98.44 97 VAL A N 1
ATOM 795 C CA . VAL A 1 97 ? -3.366 -4.474 -0.782 1.00 98.44 97 VAL A CA 1
ATOM 796 C C . VAL A 1 97 ? -3.682 -4.341 -2.271 1.00 98.44 97 VAL A C 1
ATOM 798 O O . VAL A 1 97 ? -3.862 -5.335 -2.969 1.00 98.44 97 VAL A O 1
ATOM 801 N N . ILE A 1 98 ? -3.742 -3.106 -2.771 1.00 98.38 98 ILE A N 1
ATOM 802 C CA . ILE A 1 98 ? -3.999 -2.792 -4.180 1.00 98.38 98 ILE A CA 1
ATOM 803 C C . ILE A 1 98 ? -2.666 -2.667 -4.920 1.00 98.38 98 ILE A C 1
ATOM 805 O O . ILE A 1 98 ? -1.885 -1.732 -4.701 1.00 98.38 98 ILE A O 1
ATOM 809 N N . LEU A 1 99 ? -2.434 -3.592 -5.851 1.00 97.69 99 LEU A N 1
ATOM 810 C CA . LEU A 1 99 ? -1.247 -3.620 -6.701 1.00 97.69 99 LEU A CA 1
ATOM 811 C C . LEU A 1 99 ? -1.527 -2.936 -8.038 1.00 97.69 99 LEU A C 1
ATOM 813 O O . LEU A 1 99 ? -2.387 -3.358 -8.807 1.00 97.69 99 LEU A O 1
ATOM 817 N N . GLY A 1 100 ? -0.788 -1.860 -8.310 1.00 94.56 100 GLY A N 1
ATOM 818 C CA . GLY A 1 100 ? -0.820 -1.181 -9.602 1.00 94.56 100 GLY A CA 1
ATOM 819 C C . GLY A 1 100 ? 0.049 -1.903 -10.630 1.00 94.56 100 GLY A C 1
ATOM 820 O O . GLY A 1 100 ? 1.120 -2.405 -10.295 1.00 94.56 100 GLY A O 1
ATOM 821 N N . MET A 1 101 ? -0.398 -1.910 -11.882 1.00 95.12 101 MET A N 1
ATOM 822 C CA . MET A 1 101 ? 0.291 -2.549 -13.002 1.00 95.12 101 MET A CA 1
ATOM 823 C C . MET A 1 101 ? 0.004 -1.821 -14.318 1.00 95.12 101 MET A C 1
ATOM 825 O O . MET A 1 101 ? -1.019 -1.157 -14.468 1.00 95.12 101 MET A O 1
ATOM 829 N N . PHE A 1 102 ? 0.921 -1.968 -15.266 1.00 94.75 102 PHE A N 1
ATOM 830 C CA . PHE A 1 102 ? 0.821 -1.569 -16.662 1.00 94.75 102 PHE A CA 1
ATOM 831 C C . PHE A 1 102 ? 1.240 -2.759 -17.552 1.00 94.75 102 PHE A C 1
ATOM 833 O O . PHE A 1 102 ? 2.389 -2.828 -18.001 1.00 94.75 102 PHE A O 1
ATOM 840 N N . PRO A 1 103 ? 0.332 -3.724 -17.801 1.00 93.69 103 PRO A N 1
ATOM 841 C CA . PRO A 1 103 ? 0.644 -5.011 -18.431 1.00 93.69 103 PRO A CA 1
ATOM 842 C C . PRO A 1 103 ? 0.788 -4.909 -19.963 1.00 93.69 103 PRO A C 1
ATOM 844 O O . PRO A 1 103 ? 0.224 -5.698 -20.712 1.00 93.69 103 PRO A O 1
ATOM 847 N N . LYS A 1 104 ? 1.520 -3.902 -20.459 1.00 94.94 104 LY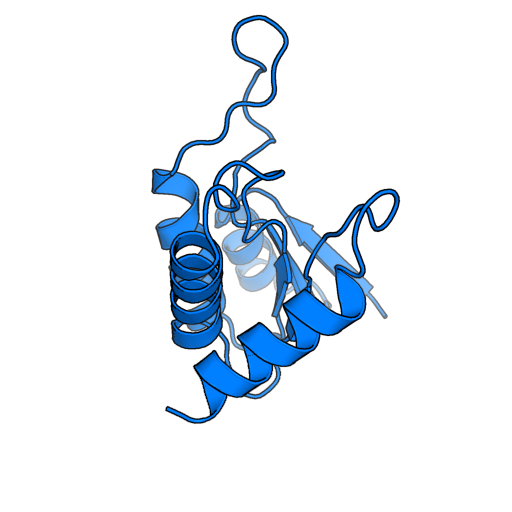S A N 1
ATOM 848 C CA . LYS A 1 104 ? 1.759 -3.699 -21.899 1.00 94.94 104 LYS A CA 1
ATOM 849 C C . LYS A 1 104 ? 2.835 -4.634 -22.457 1.00 94.94 104 LYS A C 1
ATOM 851 O O . LYS A 1 104 ? 2.765 -5.021 -23.618 1.00 94.94 104 LYS A O 1
ATOM 856 N N . HIS A 1 105 ? 3.853 -4.940 -21.653 1.00 92.94 105 HIS A N 1
ATOM 857 C CA . HIS A 1 105 ? 5.052 -5.666 -22.096 1.00 92.94 105 HIS A CA 1
ATOM 858 C C . HIS A 1 105 ? 5.239 -7.016 -21.402 1.00 92.94 105 HIS A C 1
ATOM 860 O O . HIS A 1 105 ? 5.949 -7.873 -21.916 1.00 92.94 105 HIS A O 1
ATOM 866 N N . THR A 1 106 ? 4.620 -7.203 -20.239 1.00 92.81 106 THR A N 1
ATOM 867 C CA . THR A 1 106 ? 4.719 -8.420 -19.435 1.00 92.81 106 THR A CA 1
ATOM 868 C C . THR A 1 106 ? 3.386 -8.703 -18.755 1.00 92.81 106 THR A C 1
ATOM 870 O O . THR A 1 106 ? 2.596 -7.785 -18.509 1.00 92.81 106 THR A O 1
ATOM 873 N N . ASP A 1 107 ? 3.146 -9.972 -18.418 1.00 97.00 107 ASP A N 1
ATOM 874 C CA . ASP A 1 107 ? 1.988 -10.378 -17.622 1.00 97.00 107 ASP A CA 1
ATOM 875 C C . ASP A 1 107 ? 2.203 -10.027 -16.141 1.00 97.00 107 ASP A C 1
ATOM 877 O O . ASP A 1 107 ? 2.581 -10.844 -15.296 1.00 97.00 107 ASP A O 1
ATOM 881 N N . GLN A 1 108 ? 1.990 -8.749 -15.834 1.00 96.62 108 GLN A N 1
ATOM 882 C CA . GLN A 1 108 ? 2.111 -8.230 -14.475 1.00 96.62 108 GLN A CA 1
ATOM 883 C C . GLN A 1 108 ? 0.978 -8.711 -13.562 1.00 96.62 108 GLN A C 1
ATOM 885 O O . GLN A 1 108 ? 1.148 -8.688 -12.345 1.00 96.62 108 GLN A O 1
ATOM 890 N N . VAL A 1 109 ? -0.146 -9.187 -14.114 1.00 97.50 109 VAL A N 1
ATOM 891 C CA . VAL A 1 109 ? -1.220 -9.804 -13.322 1.00 97.50 109 VAL A CA 1
ATOM 892 C C . VAL A 1 109 ? -0.708 -11.120 -12.74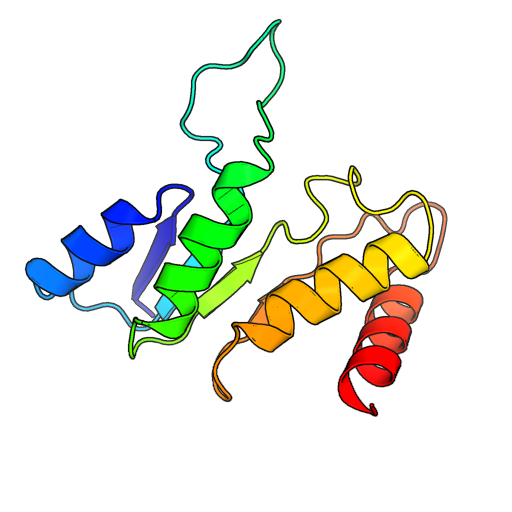0 1.00 97.50 109 VAL A C 1
ATOM 894 O O . VAL A 1 109 ? -0.740 -11.306 -11.521 1.00 97.50 109 VAL A O 1
ATOM 897 N N . ALA A 1 110 ? -0.171 -12.000 -13.592 1.00 98.06 110 ALA A N 1
ATOM 898 C CA . ALA A 1 110 ? 0.392 -13.277 -13.169 1.00 98.06 110 ALA A CA 1
ATOM 899 C C . ALA A 1 110 ? 1.597 -13.091 -12.238 1.00 98.06 110 ALA A C 1
ATOM 901 O O . ALA A 1 110 ? 1.685 -13.775 -11.215 1.00 98.06 110 ALA A O 1
ATOM 902 N N . GLN A 1 111 ? 2.494 -12.143 -12.540 1.00 97.62 111 GLN A N 1
ATOM 903 C CA . GLN A 1 111 ? 3.643 -11.841 -11.681 1.00 97.62 111 GLN A CA 1
ATOM 904 C C . GLN A 1 111 ? 3.201 -11.369 -10.291 1.00 97.62 111 GLN A C 1
ATOM 906 O O . GLN A 1 111 ? 3.628 -11.944 -9.292 1.00 97.62 111 GLN A O 1
ATOM 911 N N . ASN A 1 112 ? 2.315 -10.370 -10.211 1.00 97.88 112 ASN A N 1
ATOM 912 C CA . ASN A 1 112 ? 1.821 -9.857 -8.934 1.00 97.88 112 ASN A CA 1
ATOM 913 C C . ASN A 1 112 ? 1.123 -10.957 -8.120 1.00 97.88 112 ASN A C 1
ATOM 915 O O . ASN A 1 112 ? 1.413 -11.118 -6.936 1.00 97.88 112 ASN A O 1
ATOM 919 N N . ALA A 1 113 ? 0.252 -11.753 -8.751 1.00 98.06 113 ALA A N 1
ATOM 920 C CA . ALA A 1 113 ? -0.441 -12.853 -8.080 1.00 98.06 113 ALA A CA 1
ATOM 921 C C . ALA A 1 113 ? 0.533 -13.915 -7.543 1.00 98.06 113 ALA A C 1
ATOM 923 O O . ALA A 1 113 ? 0.354 -14.404 -6.427 1.00 98.06 113 ALA A O 1
ATOM 924 N N . ARG A 1 114 ? 1.573 -14.264 -8.312 1.00 98.38 114 ARG A N 1
ATOM 925 C CA . ARG A 1 114 ? 2.607 -15.215 -7.886 1.00 98.38 114 ARG A CA 1
ATOM 926 C C . ARG A 1 114 ? 3.399 -14.679 -6.691 1.00 98.38 114 ARG A C 1
ATOM 928 O O . ARG A 1 114 ? 3.471 -15.361 -5.674 1.00 98.38 114 ARG A O 1
ATOM 935 N N . LEU A 1 115 ? 3.912 -13.450 -6.779 1.00 98.31 115 LEU A N 1
ATOM 936 C CA . LEU A 1 115 ? 4.710 -12.831 -5.714 1.00 98.31 115 LEU A CA 1
ATOM 937 C C . LEU A 1 115 ? 3.920 -12.664 -4.409 1.00 98.31 115 LEU A C 1
ATOM 939 O O . LEU A 1 115 ? 4.474 -12.868 -3.333 1.00 98.31 115 LEU A O 1
ATOM 943 N N . VAL A 1 116 ? 2.626 -12.335 -4.485 1.00 98.31 116 VAL A N 1
ATOM 944 C CA . VAL A 1 116 ? 1.752 -12.283 -3.301 1.00 98.31 116 VAL A CA 1
ATOM 945 C C . VAL A 1 116 ? 1.651 -13.653 -2.631 1.00 98.31 116 VAL A C 1
ATOM 947 O O . VAL A 1 116 ? 1.817 -13.736 -1.417 1.00 98.31 116 VAL A O 1
ATOM 950 N N . ARG A 1 117 ? 1.415 -14.728 -3.398 1.00 98.25 117 ARG A N 1
ATOM 951 C CA . ARG A 1 117 ? 1.342 -16.090 -2.839 1.00 98.25 117 ARG A CA 1
ATOM 952 C C . ARG A 1 117 ? 2.656 -16.500 -2.181 1.00 98.25 117 ARG A C 1
ATOM 954 O O . ARG A 1 117 ? 2.614 -17.004 -1.071 1.00 98.25 117 ARG A O 1
ATOM 961 N N . GLU A 1 118 ? 3.791 -16.237 -2.831 1.00 97.81 118 GLU A N 1
ATOM 962 C CA . GLU A 1 118 ? 5.127 -16.518 -2.280 1.00 97.81 118 GLU A CA 1
ATOM 963 C C . GLU A 1 118 ? 5.375 -15.776 -0.953 1.00 97.81 118 GLU A C 1
ATOM 965 O O . GLU A 1 118 ? 5.914 -16.343 -0.005 1.00 97.81 118 GLU A O 1
ATOM 970 N N . VAL A 1 119 ? 4.979 -14.500 -0.872 1.00 97.69 119 VAL A N 1
ATOM 971 C CA . VAL A 1 119 ? 5.157 -13.681 0.337 1.00 97.69 119 VAL A CA 1
ATOM 972 C C . VAL A 1 119 ? 4.258 -14.140 1.486 1.00 97.69 119 VAL A C 1
ATOM 974 O O . VAL A 1 119 ? 4.687 -14.062 2.632 1.00 97.69 119 VAL A O 1
ATOM 977 N N . LEU A 1 120 ? 3.041 -14.607 1.197 1.00 95.75 120 LEU A N 1
ATOM 978 C CA . LEU A 1 120 ? 2.071 -15.040 2.210 1.00 95.75 120 LEU A CA 1
ATOM 979 C C . LEU A 1 120 ? 2.180 -16.525 2.591 1.00 95.75 120 LEU A C 1
ATOM 981 O O . LEU A 1 120 ? 1.540 -16.945 3.549 1.00 95.75 120 LEU A O 1
ATOM 985 N N . SER A 1 121 ? 2.949 -17.325 1.850 1.00 92.69 121 SER A N 1
ATOM 986 C CA . SER A 1 121 ? 3.214 -18.733 2.177 1.00 92.69 121 SER A CA 1
ATOM 987 C C . SER A 1 121 ? 4.419 -18.938 3.101 1.00 92.69 121 SER A C 1
ATOM 989 O O . SER A 1 121 ? 4.769 -20.084 3.373 1.00 92.69 121 SER A O 1
ATOM 991 N N . THR A 1 122 ? 5.092 -17.853 3.496 1.00 62.56 122 THR A N 1
ATOM 992 C CA . THR A 1 122 ? 6.238 -17.860 4.421 1.00 62.56 122 THR A CA 1
ATOM 993 C C . THR A 1 122 ? 5.753 -17.561 5.830 1.00 62.56 122 THR A C 1
ATOM 995 O O . THR A 1 122 ? 6.219 -18.248 6.763 1.00 62.56 122 THR A O 1
#

Foldseek 3Di:
DAEEEDQDLVVLVVCVVVVPPHQAYEFEQANQVDDADPNHGDGDNVSNVSSLVSQQVDPHEYAYEPLCVVVVQVPDLVSVLVSLLSNVVSHDPRYHYDDDDDPPPHPVVVSNVVSNCVSVVD

Radius of gyration: 14.9 Å; chains: 1; bounding box: 34×39×38 Å

pLDDT: mean 95.83, std 4.5, range [62.56, 98.75]

Secondary structure (DSSP, 8-state):
--EEEES-HHHHHHHHHTT---SEEEEESS-TTSPPBTTB----TTHHHHHHHHHHH-SSEEEEE-TTTTTTT-SSHHHHHHHHHHHHTT--TT-EE-----TTSS-HHHHHHHHHHHHHT-

Sequence (122 aa):
TLFRSSHIPEVIDLAESQNWDLDFYMTCLYNLSRPRVAGKEHFDENDRPRMLARVRQTRRQCLIFKIYGATRRCRSEDDMRSALREAFAAAKPNDCVILGMFPKHTDQVAQNARL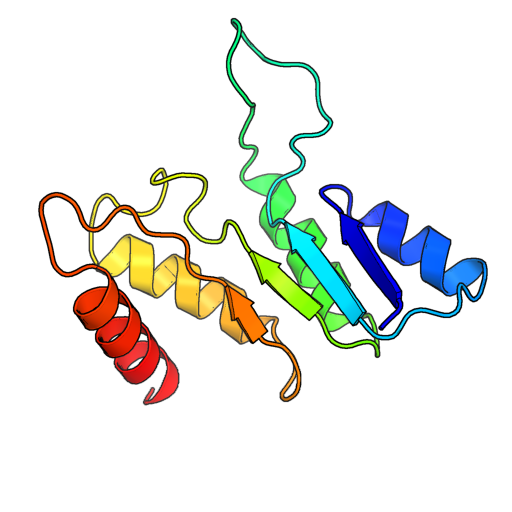VREVLST

=== Feature glossary ===
Feature key, reading from the visual/contextual features back to the raw sequence:

Rendered structure images. Six rendered views show the 3D structure from the faces of a cube — i.e. along ±x, ±y, ±z. Rendering representation is drawn randomly per protein from cartoon (secondary-structure ribbons), sticks (backbone bonds), or molecular surface; coloring is either N→C rainbow (blue at the N-terminus through red at the C-terminus) or one color per chain.

Contact-map, Ramachandran, and PAE plots. The contact map is a binary N×N matrix image: pixel (i, j) is dark where Cα_i and Cα_j are within 8 Å and |i−j|>4. Because the |i−j|>4 filter removes local helical contacts, off-diagonal stripes parallel to the main diagonal indicate parallel β-sheets; stripes perpendicular to it indicate antiparallel β-sheets. The Ramachandran plot scatters every residue's (φ, ψ) pair against the sterically allowed regions. The PAE heatmap renders the predicted-aligned-error matrix.

InterPro / GO / CATH / organism. Database cross-references. InterPro integrates a dozen domain/family signature databases into unified entries with residue-range hits. GO terms attach function/process/location labels with evidence codes. CATH codes position the fold in a four-level structural taxonomy. Organism is the NCBI-taxonomy species name.

Nearest PDB structures. The Foldseek neighbor list gives the closest experimentally determined structures in the PDB, ranked by structural alignment. TM-score near 1 means near-identical fold; near 0.3 means only rough topology match. This is how one finds what a novel AlphaFold prediction most resembles in the solved-structure universe.

Predicted aligned error. PAE(i, j) answers: if 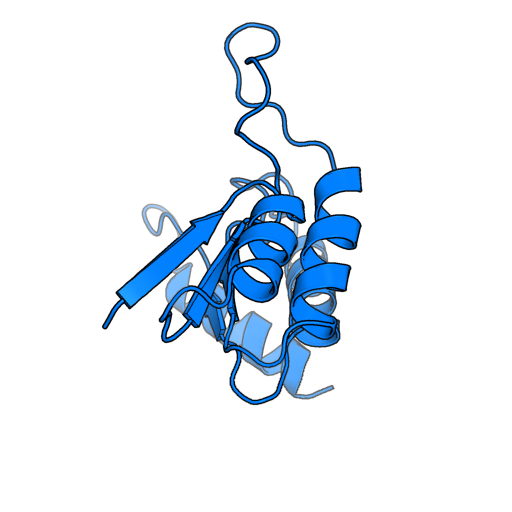I align the predicted and true structures on residue i, how far off (in Å) do I expect residue j to be? A block-diagonal PAE matrix with low values on the blocks and high values off-diagonal is the signature of a multi-domain protein with confidently predicted domains but uncertain inter-domain orientation.

Solvent-accessible surface area. Accessible surface area quantifies burial. A residue with SASA near zero is packed into the hydrophobic core; one with SASA >100 Å² sits on the surface. Computed here via the Shrake–Rupley numerical algorithm with a 1.4 Å probe.

B-factor. B-factor (Debye–Waller factor) reflects atomic displacement in the crystal lattice. It is an experimental observable (units Å²), not a prediction; low values mean the atom is pinned down, high values mean it moves or is heterogeneous across the crystal.

pLDDT. For AlphaFold models, the B-factor field carries pLDDT — the model's own estimate of local accuracy on a 0–100 scale. Regions with pLDDT<50 should be treated as essentially unmodeled; they often correspond to intrinsically disordered segments.

Backbone torsions (φ/ψ). φ (phi) and ψ (psi) are the two rotatable backbone dihedrals per residue: φ is the C(i-1)–N–Cα–C torsion, ψ is the N–Cα–C–N(i+1) torsion, both in degrees on (−180°, 180°]. α-helical residues cluster near (−60°, −45°); β-strand residues near (−120°, +130°). A Ramachandran plot is simply a scatter of (φ, ψ) for every residue.

Radius of gyration, Cα contacts, bounding box. Radius of gyration (Rg) is the root-mean-square distance of Cα atoms from their centroid — a single number for overall size and compactness. A globular domain of N residues has Rg ≈ 2.2·N^0.38 Å; an extended or disordered chain has a much larger Rg. The Cα contact count is the number of residue pairs whose Cα atoms are within 8 Å and are more than four positions apart in sequence — a standard proxy for tertiary packing density. The bounding box is the smallest axis-aligned box enclosing all Cα atoms.

Secondary structure (3-state, P-SEA). Three-state secondary structure (P-SEA) collapses the eight DSSP classes into helix (a), strand (b), and coil (c). P-SEA assigns these from Cα geometry alone — distances and angles — without requiring backbone oxygens, so it works on any Cα trace.

Secondary structure (8-state, DSSP). DSSP 8-state secondary structure assigns each residue one of H (α-helix), G (3₁₀-helix), I (π-helix), E (extended β-strand), B (isolated β-bridge), T (hydrogen-bonded turn), S (bend), or '-' (coil). The assignment is computed from backbone hydrogen-bond geometry via the Kabsch–Sander algorithm.

Foldseek 3Di. A 3Di character summarizes, for each residue, the relative orientation of the Cα frame of its nearest spatial neighbor. Because it encodes fold topology rather than chemistry, 3Di alignments detect remote structural similarity that sequence alignment misses.

mmCIF coordinates. The mmCIF block holds the 3D Cartesian coordinates of each backbone atom (N, Cα, C, O) in ångströms. mmCIF is the PDB's canonical archive format — a tagged-loop text representation of the atomic model.

Sequence. Sequence gives the chain of amino acids in standard one-letter code (A=alanine, C=cysteine, …, Y=tyrosine), read N→C. It is the only feature that is directly encoded by the gene; all structural features are derived from the folded form of this sequence.